Protein AF-A0A285RL74-F1 (afdb_monomer)

Sequence (142 aa):
MPDVEPRPDQAPTLEDIDTAPEVIPPTSADVPVSTREYAEKLAEVSERAERLNEQTERLKEQVKAETTRTLNDLIKPSAAKAFRFMWAYCAAVFLLLLLHGFKAFGFSLPDDVLAFLVGSTATTVLGLVGMVLTGIFIGARK

Secondary structure (DSSP, 8-state):
----PPPTTSPPPGGGTTTS-SSPPPPTT-----HHHHHHHHHHHHHHHHHHHHHHHHHHHHHHHHHHHHHHHHHHHHHHHHHHHHHHHHHHHHHHHHHHHTTGGG----HHHHHHHHHHHHHHHHHHHHHHHHHHHHHT--

Foldseek 3Di:
DDDDDDDPPDDDDPVVVVVDPPDDPDDPPDDPQDPVNVVVVVVVVVVVVVVVVVVVVVVVVVCVVVLVVVLVVQVVVLVVVLVVVVVVLVVVLVVVCVCQVVCPPVPDDDPVVNCVVNVVVVVVSCVVSVVVVCCSVVVSVD

Organism: NCBI:txid446682

Solvent-accessible surface area (backbone atoms only — not comparable to full-atom values): 8532 Å² total; per-residue (Å²): 132,87,85,80,78,87,67,97,85,65,80,90,53,80,74,53,65,83,67,51,71,98,68,78,77,87,51,100,82,63,75,89,74,50,75,67,58,52,54,52,52,50,52,55,50,50,53,50,52,50,55,51,49,53,50,53,50,54,52,51,52,52,52,51,52,51,51,54,51,56,47,52,65,58,45,52,64,49,52,57,48,54,50,49,52,52,50,52,49,53,51,52,53,50,50,52,52,50,39,48,74,66,47,49,92,73,50,79,72,58,66,68,58,52,51,49,54,52,48,56,52,48,51,52,50,50,50,51,52,48,50,51,50,49,50,55,61,53,64,69,72,109

Radius of gyration: 38.4 Å; Cα contacts (8 Å, |Δi|>4): 15; chains: 1; bounding box: 104×21×82 Å

Mean predicted aligned error: 18.59 Å

Structure (mmCIF, N/CA/C/O backbone):
data_AF-A0A285RL74-F1
#
_entry.id   AF-A0A285RL74-F1
#
loop_
_atom_site.group_PDB
_atom_site.id
_atom_site.type_symbol
_atom_site.label_atom_id
_atom_site.label_alt_id
_atom_site.label_comp_id
_atom_site.label_asym_id
_atom_site.label_entity_id
_atom_site.label_seq_id
_atom_site.pdbx_PDB_ins_code
_atom_site.Cartn_x
_atom_site.Cartn_y
_atom_site.Cartn_z
_atom_site.occupancy
_atom_site.B_iso_or_equiv
_atom_site.auth_seq_id
_atom_site.auth_comp_id
_atom_site.auth_asym_id
_atom_site.auth_atom_id
_atom_site.pdbx_PDB_model_num
ATOM 1 N N . MET A 1 1 ? -76.124 3.901 31.986 1.00 48.88 1 MET A N 1
ATOM 2 C CA . MET A 1 1 ? -75.014 3.840 31.015 1.00 48.88 1 MET A CA 1
ATOM 3 C C . MET A 1 1 ? -74.659 2.374 30.863 1.00 48.88 1 MET A C 1
ATOM 5 O O . MET A 1 1 ? -74.574 1.728 31.898 1.00 48.88 1 MET A O 1
ATOM 9 N N . PRO A 1 2 ? -74.611 1.819 29.643 1.00 43.00 2 PRO A N 1
ATOM 10 C CA . PRO A 1 2 ? -74.231 0.425 29.449 1.00 43.00 2 PRO A CA 1
ATOM 11 C C . PRO A 1 2 ? -72.729 0.256 29.713 1.00 43.00 2 PRO A C 1
ATOM 13 O O . PRO A 1 2 ? -71.929 1.011 29.163 1.00 43.00 2 PRO A O 1
ATOM 16 N N . ASP A 1 3 ? -72.376 -0.710 30.560 1.00 50.75 3 ASP A N 1
ATOM 17 C CA . ASP A 1 3 ? -71.000 -1.149 30.792 1.00 50.75 3 ASP A CA 1
ATOM 18 C C . ASP A 1 3 ? -70.449 -1.776 29.504 1.00 50.75 3 ASP A C 1
ATOM 20 O O . ASP A 1 3 ? -70.978 -2.768 28.997 1.00 50.75 3 ASP A O 1
ATOM 24 N N . VAL A 1 4 ? -69.419 -1.153 28.934 1.00 57.81 4 VAL A N 1
ATOM 25 C CA . VAL A 1 4 ? -68.720 -1.650 27.746 1.00 57.81 4 VAL A CA 1
ATOM 26 C C . VAL A 1 4 ? -67.593 -2.557 28.232 1.00 57.81 4 VAL A C 1
ATOM 28 O O . VAL A 1 4 ? -66.570 -2.077 28.711 1.00 57.81 4 VAL A O 1
ATOM 31 N N . GLU A 1 5 ? -67.783 -3.875 28.143 1.00 60.53 5 GLU A N 1
ATOM 32 C CA . GLU A 1 5 ? -66.709 -4.837 28.412 1.00 60.53 5 GLU A CA 1
ATOM 33 C C . GLU A 1 5 ? -65.580 -4.691 27.369 1.00 60.53 5 GLU A C 1
ATOM 35 O O . GLU A 1 5 ? -65.856 -4.668 26.160 1.00 60.53 5 GLU A O 1
ATOM 40 N N . PRO A 1 6 ? -64.304 -4.611 27.795 1.00 56.19 6 PRO A N 1
ATOM 41 C CA . PRO A 1 6 ? -63.179 -4.473 26.880 1.00 56.19 6 PRO A CA 1
ATOM 42 C C . PRO A 1 6 ? -62.948 -5.776 26.105 1.00 56.19 6 PRO A C 1
ATOM 44 O O . PRO A 1 6 ? -62.731 -6.844 26.679 1.00 56.19 6 PRO A O 1
ATOM 47 N N . ARG A 1 7 ? -62.986 -5.685 24.770 1.00 60.25 7 ARG A N 1
ATOM 48 C CA . ARG A 1 7 ? -62.664 -6.794 23.861 1.00 60.25 7 ARG A CA 1
ATOM 49 C C . ARG A 1 7 ? -61.137 -6.916 23.716 1.00 60.25 7 ARG A C 1
ATOM 51 O O . ARG A 1 7 ? -60.509 -5.926 23.355 1.00 60.25 7 ARG A O 1
ATOM 58 N N . PRO A 1 8 ? -60.539 -8.105 23.920 1.00 60.00 8 PRO A N 1
ATOM 59 C CA . PRO A 1 8 ? -59.081 -8.291 23.967 1.00 60.00 8 PRO A CA 1
ATOM 60 C C . PRO A 1 8 ? -58.341 -8.115 22.623 1.00 60.00 8 PRO A C 1
ATOM 62 O O . PRO A 1 8 ? -57.115 -8.177 22.600 1.00 60.00 8 PRO A O 1
ATOM 65 N N . ASP A 1 9 ? -59.057 -7.856 21.523 1.00 60.97 9 ASP A N 1
ATOM 66 C CA . ASP A 1 9 ? -58.510 -7.892 20.157 1.00 60.97 9 ASP A CA 1
ATOM 67 C C . ASP A 1 9 ? -58.430 -6.508 19.473 1.00 60.97 9 ASP A C 1
ATOM 69 O O . ASP A 1 9 ? -58.145 -6.418 18.277 1.00 60.97 9 ASP A O 1
ATOM 73 N N . GLN A 1 10 ? -58.711 -5.415 20.192 1.00 62.19 10 GLN A N 1
ATOM 74 C CA . GLN A 1 10 ? -58.715 -4.056 19.637 1.00 62.19 10 GLN A CA 1
ATOM 75 C C . GLN A 1 10 ? -57.429 -3.299 19.998 1.00 62.19 10 GLN A C 1
ATOM 77 O O . GLN A 1 10 ? -57.015 -3.269 21.154 1.00 62.19 10 GLN A O 1
ATOM 82 N N . ALA A 1 11 ? -56.782 -2.693 18.995 1.00 67.94 11 ALA A N 1
ATOM 83 C CA . ALA A 1 11 ? -55.611 -1.849 19.214 1.00 67.94 11 ALA A CA 1
ATOM 84 C C . ALA A 1 11 ? -56.001 -0.620 20.059 1.00 67.94 11 ALA A C 1
ATOM 86 O O . ALA A 1 11 ? -57.031 -0.013 19.759 1.00 67.94 11 ALA A O 1
ATOM 87 N N . PRO A 1 12 ? -55.198 -0.245 21.072 1.00 69.12 12 PRO A N 1
ATOM 88 C CA . PRO A 1 12 ? -55.519 0.863 21.964 1.00 69.12 12 PRO A CA 1
ATOM 89 C C . PRO A 1 12 ? -55.647 2.166 21.171 1.00 69.12 12 PRO A C 1
ATOM 91 O O . PRO A 1 12 ? -54.782 2.511 20.359 1.00 69.12 12 PRO A O 1
ATOM 94 N N . THR A 1 13 ? -56.751 2.868 21.390 1.00 75.06 13 THR A N 1
ATOM 95 C CA . THR A 1 13 ? -57.109 4.119 20.724 1.00 75.06 13 THR A CA 1
ATOM 96 C C . THR A 1 13 ? -56.877 5.312 21.652 1.00 75.06 13 THR A C 1
ATOM 98 O O . THR A 1 13 ? -56.691 5.165 22.856 1.00 75.06 13 THR A O 1
ATOM 101 N N . LEU A 1 14 ? -56.851 6.527 21.097 1.00 70.56 14 LEU A N 1
ATOM 102 C CA . LEU A 1 14 ? -56.612 7.751 21.878 1.00 70.56 14 LEU A CA 1
ATOM 103 C C . LEU A 1 14 ? -57.714 8.028 22.919 1.00 70.56 14 LEU A C 1
ATOM 105 O O . LEU A 1 14 ? -57.433 8.667 23.926 1.00 70.56 14 LEU A O 1
ATOM 109 N N . GLU A 1 15 ? -58.932 7.519 22.708 1.00 74.50 15 GLU A N 1
ATOM 110 C CA . GLU A 1 15 ? -60.065 7.654 23.641 1.00 74.50 15 GLU A CA 1
ATOM 111 C C . GLU A 1 15 ? -59.897 6.777 24.902 1.00 74.50 15 GLU A C 1
ATOM 113 O O . GLU A 1 15 ? -60.493 7.052 25.946 1.00 74.50 15 GLU A O 1
ATOM 118 N N . ASP A 1 16 ? -59.016 5.770 24.849 1.00 68.25 16 ASP A N 1
ATOM 119 C CA . ASP A 1 16 ? -58.703 4.891 25.982 1.00 68.25 16 ASP A CA 1
ATOM 120 C C . ASP A 1 16 ? -57.767 5.561 27.009 1.00 68.25 16 ASP A C 1
ATOM 122 O O . ASP A 1 16 ? -57.663 5.097 28.144 1.00 68.25 16 ASP A O 1
ATOM 126 N N . ILE A 1 17 ? -57.108 6.673 26.645 1.00 71.56 17 ILE A N 1
ATOM 127 C CA . ILE A 1 17 ? -56.224 7.438 27.544 1.00 71.56 17 ILE A CA 1
ATOM 128 C C . ILE A 1 17 ? -57.043 8.188 28.602 1.00 71.56 17 ILE A C 1
ATOM 130 O O . ILE A 1 17 ? -56.672 8.181 29.774 1.00 71.56 17 ILE A O 1
ATOM 134 N N . ASP A 1 18 ? -58.177 8.776 28.210 1.00 77.06 18 ASP A N 1
ATOM 135 C CA . ASP A 1 18 ? -59.055 9.533 29.116 1.00 77.06 18 ASP A CA 1
ATOM 136 C C . ASP A 1 18 ? -59.901 8.622 30.026 1.00 77.06 18 ASP A C 1
ATOM 138 O O . ASP A 1 18 ? -60.467 9.080 31.019 1.00 77.06 18 ASP A O 1
ATOM 142 N N . THR A 1 19 ? -59.971 7.325 29.706 1.00 69.69 19 THR A N 1
ATOM 143 C CA . THR A 1 19 ? -60.724 6.314 30.472 1.00 69.69 19 THR A CA 1
ATOM 144 C C . THR A 1 19 ? -59.806 5.418 31.317 1.00 69.69 19 THR A C 1
ATOM 146 O O . THR A 1 19 ? -60.280 4.580 32.087 1.00 69.69 19 THR A O 1
ATOM 149 N N . ALA A 1 20 ? -58.484 5.581 31.203 1.00 73.12 20 ALA A N 1
ATOM 150 C CA . ALA A 1 20 ? -57.532 4.790 31.965 1.00 73.12 20 ALA A CA 1
ATOM 151 C C . ALA A 1 20 ? -57.634 5.113 33.470 1.00 73.12 20 ALA A C 1
ATOM 153 O O . ALA A 1 20 ? -57.675 6.284 33.855 1.00 73.12 20 ALA A O 1
ATOM 154 N N . PRO A 1 21 ? -57.658 4.097 34.352 1.00 70.56 21 PRO A N 1
ATOM 155 C CA . PRO A 1 21 ? -57.688 4.327 35.788 1.00 70.56 21 PRO A CA 1
ATOM 156 C C . PRO A 1 21 ? -56.409 5.045 36.234 1.00 70.56 21 PRO A C 1
ATOM 158 O O . PRO A 1 21 ? -55.300 4.573 35.990 1.00 70.56 21 PRO A O 1
ATOM 161 N N . GLU A 1 22 ? -56.572 6.167 36.936 1.00 71.00 22 GLU A N 1
ATOM 162 C CA . GLU A 1 22 ? -55.469 7.003 37.441 1.00 71.00 22 GLU A CA 1
ATOM 163 C C . GLU A 1 22 ? -54.574 6.246 38.442 1.00 71.00 22 GLU A C 1
ATOM 165 O O . GLU A 1 22 ? -53.400 6.564 38.627 1.00 71.00 22 GLU A O 1
ATOM 170 N N . VAL A 1 23 ? -55.121 5.192 39.060 1.00 68.19 23 VAL A N 1
ATOM 171 C CA . VAL A 1 23 ? -54.412 4.284 39.961 1.00 68.19 23 VAL A CA 1
ATOM 172 C C . VAL A 1 23 ? -54.836 2.852 39.648 1.00 68.19 23 VAL A C 1
ATOM 174 O O . VAL A 1 23 ? -55.972 2.455 39.906 1.00 68.19 23 VAL A O 1
ATOM 177 N N . ILE A 1 24 ? -53.914 2.063 39.097 1.00 74.19 24 ILE A N 1
ATOM 178 C CA . ILE A 1 24 ? -54.114 0.625 38.907 1.00 74.19 24 ILE A CA 1
ATOM 179 C C . ILE A 1 24 ? -53.933 -0.043 40.281 1.00 74.19 24 ILE A C 1
ATOM 181 O O . ILE A 1 24 ? -52.883 0.142 40.903 1.00 74.19 24 ILE A O 1
ATOM 185 N N . PRO A 1 25 ? -54.930 -0.784 40.799 1.00 69.25 25 PRO A N 1
ATOM 186 C CA . PRO A 1 25 ? -54.773 -1.501 42.054 1.00 69.25 25 PRO A CA 1
ATOM 187 C C . PRO A 1 25 ? -53.685 -2.573 41.898 1.00 69.25 25 PRO A C 1
ATOM 189 O O . PRO A 1 25 ? -53.644 -3.245 40.863 1.00 69.25 25 PRO A O 1
ATOM 192 N N . PRO A 1 26 ? -52.817 -2.752 42.909 1.00 64.56 26 PRO A N 1
ATOM 193 C CA . PRO A 1 26 ? -51.739 -3.721 42.828 1.00 64.56 26 PRO A CA 1
ATOM 194 C C . PRO A 1 26 ? -52.319 -5.120 42.600 1.00 64.56 26 PRO A C 1
ATOM 196 O O . PRO A 1 26 ? -53.166 -5.599 43.359 1.00 64.56 26 PRO A O 1
ATOM 199 N N . THR A 1 27 ? -51.888 -5.759 41.520 1.00 70.38 27 THR A N 1
ATOM 200 C CA . THR A 1 27 ? -52.265 -7.124 41.155 1.00 70.38 27 THR A CA 1
ATOM 201 C C . THR A 1 27 ? -51.392 -8.104 41.933 1.00 70.38 27 THR A C 1
ATOM 203 O O . THR A 1 27 ? -50.253 -7.811 42.275 1.00 70.38 27 THR A O 1
ATOM 206 N N . SER A 1 28 ? -51.877 -9.319 42.198 1.00 57.22 28 SER A N 1
ATOM 207 C CA . SER A 1 28 ? -51.131 -10.365 42.925 1.00 57.22 28 SER A CA 1
ATOM 208 C C . SER A 1 28 ? -49.825 -10.828 42.251 1.00 57.22 28 SER A C 1
ATOM 210 O O . SER A 1 28 ? -49.123 -11.672 42.802 1.00 57.22 28 SER A O 1
ATOM 212 N N . ALA A 1 29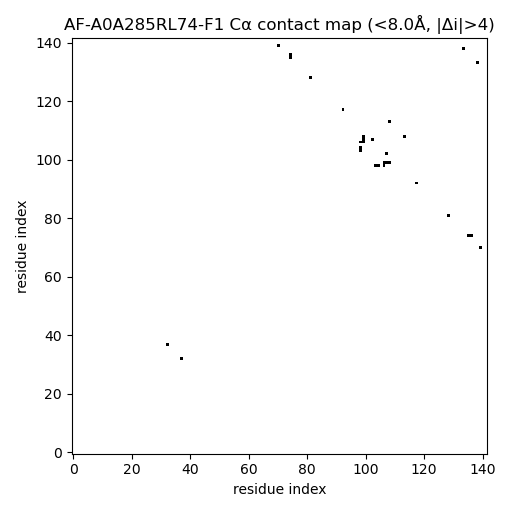 ? -49.520 -10.315 41.057 1.00 64.62 29 ALA A N 1
ATOM 213 C CA . ALA A 1 29 ? -48.270 -10.516 40.330 1.00 64.62 29 ALA A CA 1
ATOM 214 C C . ALA A 1 29 ? -47.266 -9.360 40.519 1.00 64.62 29 ALA A C 1
ATOM 216 O O . ALA A 1 29 ? -46.126 -9.474 40.070 1.00 64.62 29 ALA A O 1
ATOM 217 N N . ASP A 1 30 ? -47.665 -8.270 41.180 1.00 61.81 30 ASP A N 1
ATOM 218 C CA . ASP A 1 30 ? -46.792 -7.132 41.437 1.00 61.81 30 ASP A CA 1
ATOM 219 C C . ASP A 1 30 ? -45.803 -7.489 42.544 1.00 61.81 30 ASP A C 1
ATOM 221 O O . ASP A 1 30 ? -46.172 -7.795 43.679 1.00 61.81 30 ASP A O 1
ATOM 225 N N . VAL A 1 31 ? -44.516 -7.463 42.200 1.00 70.38 31 VAL A N 1
ATOM 226 C CA . VAL A 1 31 ? -43.433 -7.681 43.156 1.00 70.38 31 VAL A CA 1
ATOM 227 C C . VAL A 1 31 ? -43.165 -6.344 43.853 1.00 70.38 31 VAL A C 1
ATOM 229 O O . VAL A 1 31 ? -42.747 -5.393 43.187 1.00 70.38 31 VAL A O 1
ATOM 232 N N . PRO A 1 32 ? -43.388 -6.222 45.175 1.00 63.12 32 PRO A N 1
ATOM 233 C CA . PRO A 1 32 ? -43.074 -5.007 45.913 1.00 63.12 32 PRO A CA 1
ATOM 234 C C . PRO A 1 32 ? -41.554 -4.900 46.071 1.00 63.12 32 PRO A C 1
ATOM 236 O O . PRO A 1 32 ? -40.980 -5.333 47.066 1.00 63.12 32 PRO A O 1
ATOM 239 N N . VAL A 1 33 ? -40.885 -4.351 45.062 1.00 62.19 33 VAL A N 1
ATOM 240 C CA . VAL A 1 33 ? -39.432 -4.163 45.083 1.00 62.19 33 VAL A CA 1
ATOM 241 C C . VAL A 1 33 ? -39.117 -2.881 45.847 1.00 62.19 33 VAL A C 1
ATOM 243 O O . VAL A 1 33 ? -39.570 -1.792 45.484 1.00 62.19 33 VAL A O 1
ATOM 246 N N . SER A 1 34 ? -38.341 -2.990 46.926 1.00 76.44 34 SER A N 1
ATOM 247 C CA . SER A 1 34 ? -37.948 -1.812 47.705 1.00 76.44 34 SER A CA 1
ATOM 248 C C . SER A 1 34 ? -36.939 -0.955 46.929 1.00 76.44 34 SER A C 1
ATOM 250 O O . SER A 1 34 ? -36.097 -1.465 46.192 1.00 76.44 34 SER A O 1
ATOM 252 N N . THR A 1 35 ? -36.953 0.364 47.132 1.00 77.00 35 THR A N 1
ATOM 253 C CA . THR A 1 35 ? -35.970 1.290 46.527 1.00 77.00 35 THR A CA 1
ATOM 254 C C . THR A 1 35 ? -34.516 0.911 46.833 1.00 77.00 35 THR A C 1
ATOM 256 O O . THR A 1 35 ? -33.619 1.172 46.034 1.00 77.00 35 THR A O 1
ATOM 259 N N . ARG A 1 36 ? -34.281 0.246 47.969 1.00 75.31 36 ARG A N 1
ATOM 260 C CA . ARG A 1 36 ? -32.972 -0.271 48.381 1.00 75.31 36 ARG A CA 1
ATOM 261 C C . ARG A 1 36 ? -32.518 -1.466 47.537 1.00 75.31 36 ARG A C 1
ATOM 263 O O . ARG A 1 36 ? -31.345 -1.549 47.195 1.00 75.31 36 ARG A O 1
ATOM 270 N N . GLU A 1 37 ? -33.445 -2.340 47.163 1.00 82.25 37 GLU A N 1
ATOM 271 C CA . GLU A 1 37 ? -33.191 -3.508 46.313 1.00 82.25 37 GLU A CA 1
ATOM 272 C C . GLU A 1 37 ? -32.877 -3.092 44.866 1.00 82.25 37 GLU A C 1
ATOM 274 O O . GLU A 1 37 ? -31.968 -3.642 44.243 1.00 82.25 37 GLU A O 1
ATOM 279 N N . TYR A 1 38 ? -33.536 -2.037 44.366 1.00 80.75 38 TYR A N 1
ATOM 280 C CA . TYR A 1 38 ? -33.170 -1.407 43.092 1.00 80.75 38 TYR A CA 1
ATOM 281 C C . TYR A 1 38 ? -31.750 -0.850 43.106 1.00 80.75 38 TYR A C 1
ATOM 283 O O . TYR A 1 38 ? -30.998 -1.098 42.168 1.00 80.75 38 TYR A O 1
ATOM 291 N N . ALA A 1 39 ? -31.370 -0.116 44.155 1.00 84.50 39 ALA A N 1
ATOM 292 C CA . ALA A 1 39 ? -30.032 0.463 44.261 1.00 84.50 39 ALA A CA 1
ATOM 293 C C . ALA A 1 39 ? -28.936 -0.618 44.284 1.00 84.50 39 ALA A C 1
ATOM 295 O O . ALA A 1 39 ? -27.905 -0.467 43.632 1.00 84.50 39 ALA A O 1
ATOM 296 N N . GLU A 1 40 ? -29.182 -1.729 44.982 1.00 88.88 40 GLU A N 1
ATOM 297 C CA . GLU A 1 40 ? -28.264 -2.868 45.054 1.00 88.88 40 GLU A CA 1
ATOM 298 C C . GLU A 1 40 ? -28.125 -3.583 43.701 1.00 88.88 40 GLU A C 1
ATOM 300 O O . GLU A 1 40 ? -27.012 -3.848 43.245 1.00 88.88 40 GLU A O 1
ATOM 305 N N . LYS A 1 41 ? -29.241 -3.810 42.997 1.00 86.25 41 LYS A N 1
ATOM 306 C CA . LYS A 1 41 ? -29.225 -4.386 41.644 1.00 86.25 41 LYS A CA 1
ATOM 307 C C . LYS A 1 41 ? -28.577 -3.462 40.618 1.00 86.25 41 LYS A C 1
ATOM 309 O O . LYS A 1 41 ? -27.882 -3.947 39.728 1.00 86.25 41 LYS A O 1
ATOM 314 N N . LEU A 1 42 ? -28.764 -2.148 40.743 1.00 86.88 42 LEU A N 1
ATOM 315 C CA . LEU A 1 42 ? -28.118 -1.174 39.864 1.00 86.88 42 LEU A CA 1
ATOM 316 C C . LEU A 1 42 ? -26.598 -1.193 40.047 1.00 86.88 42 LEU A C 1
ATOM 318 O O . LEU A 1 42 ? -25.880 -1.193 39.052 1.00 86.88 42 LEU A O 1
ATOM 322 N N . ALA A 1 43 ? -26.128 -1.262 41.298 1.00 90.56 43 ALA A N 1
ATOM 323 C CA . ALA A 1 43 ? -24.707 -1.362 41.622 1.00 90.56 43 ALA A CA 1
ATOM 324 C C . ALA A 1 43 ? -24.085 -2.657 41.068 1.00 90.56 43 ALA A C 1
ATOM 326 O O . ALA A 1 43 ? -23.011 -2.632 40.466 1.00 90.56 43 ALA A O 1
ATOM 327 N N . GLU A 1 44 ? -24.793 -3.783 41.194 1.00 91.69 44 GLU A N 1
ATOM 328 C CA . GLU A 1 44 ? -24.364 -5.068 40.635 1.00 91.69 44 GLU A CA 1
ATOM 329 C C . GLU A 1 44 ? -24.266 -5.023 39.097 1.00 91.69 44 GLU A C 1
ATOM 331 O O . GLU A 1 44 ? -23.296 -5.507 38.507 1.00 91.69 44 GLU A O 1
ATOM 336 N N . VAL A 1 45 ? -25.256 -4.429 38.424 1.00 91.12 45 VAL A N 1
ATOM 337 C CA . VAL A 1 45 ? -25.264 -4.302 36.958 1.00 91.12 45 VAL A CA 1
ATOM 338 C C . VAL A 1 45 ? -24.199 -3.320 36.477 1.00 91.12 45 VAL A C 1
ATOM 340 O O . VAL A 1 45 ? -23.540 -3.611 35.479 1.00 91.12 45 VAL A O 1
ATOM 343 N N . SER A 1 46 ? -23.981 -2.203 37.179 1.00 88.56 46 SER A N 1
ATOM 344 C CA . SER A 1 46 ? -22.922 -1.254 36.824 1.00 88.56 46 SER A CA 1
ATOM 345 C C . SER A 1 46 ? -21.540 -1.886 36.947 1.00 88.56 46 SER A C 1
ATOM 347 O O . SER A 1 46 ? -20.735 -1.752 36.031 1.00 88.56 46 SER A O 1
ATOM 349 N N . GLU A 1 47 ? -21.292 -2.658 38.009 1.00 92.56 47 GLU A N 1
ATOM 350 C CA . GLU A 1 47 ? -20.012 -3.344 38.197 1.00 92.56 47 GLU A CA 1
ATOM 351 C C . GLU A 1 47 ? -19.782 -4.411 37.113 1.00 92.56 47 GLU A C 1
ATOM 353 O O . GLU A 1 47 ? -18.687 -4.538 36.561 1.00 92.56 47 GLU A O 1
ATOM 358 N N . ARG A 1 48 ? -20.827 -5.164 36.744 1.00 88.00 48 ARG A N 1
ATOM 359 C CA . ARG A 1 48 ? -20.748 -6.131 35.638 1.00 88.00 48 ARG A CA 1
ATOM 360 C C . ARG A 1 48 ? -20.507 -5.445 34.297 1.00 88.00 48 ARG A C 1
ATOM 362 O O . ARG A 1 48 ? -19.705 -5.950 33.516 1.00 88.00 48 ARG A O 1
ATOM 369 N N . ALA A 1 49 ? -21.174 -4.324 34.026 1.00 85.56 49 ALA A N 1
ATOM 370 C CA . ALA A 1 49 ? -21.007 -3.567 32.788 1.00 85.56 49 ALA A CA 1
ATOM 371 C C . ALA A 1 49 ? -19.590 -2.991 32.664 1.00 85.56 49 ALA A C 1
ATOM 373 O O . ALA A 1 49 ? -18.988 -3.069 31.594 1.00 85.56 49 ALA A O 1
ATOM 374 N N . GLU A 1 50 ? -19.036 -2.480 33.762 1.00 89.81 50 GLU A N 1
ATOM 375 C CA . GLU A 1 50 ? -17.673 -1.955 33.814 1.00 89.81 50 GLU A CA 1
ATOM 376 C C . GLU A 1 50 ? -16.641 -3.063 33.569 1.00 89.81 50 GLU A C 1
ATOM 378 O O . GLU A 1 50 ? -15.816 -2.948 32.663 1.00 89.81 50 GLU A O 1
ATOM 383 N N . ARG A 1 51 ? -16.769 -4.207 34.258 1.00 89.56 51 ARG A N 1
ATOM 384 C CA . ARG A 1 51 ? -15.908 -5.382 34.026 1.00 89.56 51 ARG A CA 1
ATOM 385 C C . ARG A 1 51 ? -15.985 -5.889 32.587 1.00 89.56 51 ARG A C 1
ATOM 387 O O . ARG A 1 51 ? -14.969 -6.290 32.018 1.00 89.56 51 ARG A O 1
ATOM 394 N N . LEU A 1 52 ? -17.180 -5.905 31.998 1.00 83.69 52 LEU A N 1
ATOM 395 C CA . LEU A 1 52 ? -17.367 -6.370 30.627 1.00 83.69 52 LEU A CA 1
ATOM 396 C C . LEU A 1 52 ? -16.740 -5.391 29.627 1.00 83.69 52 LEU A C 1
ATOM 398 O O . LEU A 1 52 ? -16.057 -5.822 28.698 1.00 83.69 52 LEU A O 1
ATOM 402 N N . ASN A 1 53 ? -1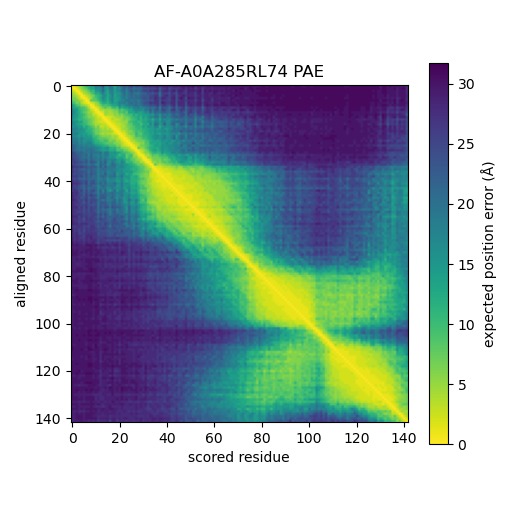6.895 -4.083 29.842 1.00 80.56 53 ASN A N 1
ATOM 403 C CA . ASN A 1 53 ? -16.252 -3.061 29.017 1.00 80.56 53 ASN A CA 1
ATOM 404 C C . ASN A 1 53 ? -14.725 -3.138 29.096 1.00 80.56 53 ASN A C 1
ATOM 406 O O . ASN A 1 53 ? -14.083 -3.156 28.047 1.00 80.56 53 ASN A O 1
ATOM 410 N N . GLU A 1 54 ? -14.148 -3.291 30.290 1.00 86.81 54 GLU A N 1
ATOM 411 C CA . GLU A 1 54 ? -12.697 -3.454 30.444 1.00 86.81 54 GLU A CA 1
ATOM 412 C C . GLU A 1 54 ? -12.169 -4.686 29.699 1.00 86.81 54 GLU A C 1
ATOM 414 O O . GLU A 1 54 ? -11.134 -4.622 29.035 1.00 86.81 54 GLU A O 1
ATOM 419 N N . GLN A 1 55 ? -12.872 -5.821 29.772 1.00 80.88 55 GLN A N 1
ATOM 420 C CA . GLN A 1 55 ? -12.479 -7.018 29.022 1.00 80.88 55 GLN A CA 1
ATOM 421 C C . GLN A 1 55 ? -12.558 -6.778 27.513 1.00 80.88 55 GLN A C 1
ATOM 423 O O . GLN A 1 55 ? -11.647 -7.157 26.777 1.00 80.88 55 GLN A O 1
ATOM 428 N N . THR A 1 56 ? -13.611 -6.103 27.049 1.00 74.94 56 THR A N 1
ATOM 429 C CA . THR A 1 56 ? -13.795 -5.797 25.625 1.00 74.94 56 THR A CA 1
ATOM 430 C C . THR A 1 56 ? -12.705 -4.855 25.108 1.00 74.94 56 THR A C 1
ATOM 432 O O . THR A 1 56 ? -12.227 -5.012 23.982 1.00 74.94 56 THR A O 1
ATOM 435 N N . GLU A 1 57 ? -12.288 -3.889 25.925 1.00 81.12 57 GLU A N 1
ATOM 436 C CA . GLU A 1 57 ? -11.219 -2.946 25.604 1.00 81.12 57 GLU A CA 1
ATOM 437 C C . GLU A 1 57 ? -9.855 -3.642 25.554 1.00 81.12 57 GLU A C 1
ATOM 439 O O . GLU A 1 57 ? -9.159 -3.546 24.542 1.00 81.12 57 GLU A O 1
ATOM 444 N N . ARG A 1 58 ? -9.533 -4.469 26.557 1.00 76.56 58 ARG A N 1
ATOM 445 C CA . ARG A 1 58 ? -8.291 -5.261 26.586 1.00 76.56 58 ARG A CA 1
ATOM 446 C C . ARG A 1 58 ? -8.187 -6.232 25.410 1.00 76.56 58 ARG A C 1
ATOM 448 O O . ARG A 1 58 ? -7.123 -6.342 24.804 1.00 76.56 58 ARG A O 1
ATOM 455 N N . LEU A 1 59 ? -9.280 -6.908 25.044 1.00 70.69 59 LEU A N 1
ATOM 456 C CA . LEU A 1 59 ? -9.299 -7.785 23.868 1.00 70.69 59 LEU A CA 1
ATOM 457 C C . LEU A 1 59 ? -9.098 -6.988 22.571 1.00 70.69 59 LEU A C 1
ATOM 459 O O . LEU A 1 59 ? -8.335 -7.412 21.704 1.00 70.69 59 LEU A O 1
ATOM 463 N N . LYS A 1 60 ? -9.730 -5.814 22.431 1.00 70.38 60 LYS A N 1
ATOM 464 C CA . LYS A 1 60 ? -9.526 -4.938 21.263 1.00 70.38 60 LYS A CA 1
ATOM 465 C C . LYS A 1 60 ? -8.081 -4.463 21.147 1.00 70.38 60 LYS A C 1
ATOM 467 O O . LYS A 1 60 ? -7.559 -4.401 20.034 1.00 70.38 60 LYS A O 1
ATOM 472 N N . GLU A 1 61 ? -7.439 -4.120 22.257 1.00 68.94 61 GLU A N 1
ATOM 473 C CA . GLU A 1 61 ? -6.032 -3.714 22.268 1.00 68.94 61 GLU A CA 1
ATOM 474 C C . GLU A 1 61 ? -5.099 -4.863 21.880 1.00 68.94 61 GLU A C 1
ATOM 476 O O . GLU A 1 61 ? -4.220 -4.675 21.037 1.00 68.94 61 GLU A O 1
ATOM 481 N N . GLN A 1 62 ? -5.330 -6.066 22.414 1.00 65.75 62 GLN A N 1
ATOM 482 C CA . GLN A 1 62 ? -4.540 -7.255 22.081 1.00 65.75 62 GLN A CA 1
ATOM 483 C C . GLN A 1 62 ? -4.671 -7.635 20.603 1.00 65.75 62 GLN A C 1
ATOM 485 O O . GLN A 1 62 ? -3.659 -7.817 19.926 1.00 65.75 62 GLN A O 1
ATOM 490 N N . VAL A 1 63 ? -5.895 -7.653 20.067 1.00 61.53 63 VAL A N 1
ATOM 491 C CA . VAL A 1 63 ? -6.136 -7.935 18.643 1.00 61.53 63 VAL A CA 1
ATOM 492 C C . VAL A 1 63 ? -5.500 -6.862 17.758 1.00 61.53 63 VAL A C 1
ATOM 494 O O . VAL A 1 63 ? -4.876 -7.194 16.751 1.00 61.53 63 VAL A O 1
ATOM 497 N N . LYS A 1 64 ? -5.581 -5.575 18.123 1.00 60.91 64 LYS A N 1
ATOM 498 C CA . LYS A 1 64 ? -4.892 -4.501 17.384 1.00 60.91 64 LYS A CA 1
ATOM 499 C C . LYS A 1 64 ? -3.375 -4.684 17.392 1.00 60.91 64 LYS A C 1
ATOM 501 O O . LYS A 1 64 ? -2.740 -4.501 16.350 1.00 60.91 64 LYS A O 1
ATOM 506 N N . ALA A 1 65 ? -2.793 -5.041 18.533 1.00 58.38 65 ALA A N 1
ATOM 507 C CA . ALA A 1 65 ? -1.355 -5.249 18.664 1.00 58.38 65 ALA A CA 1
ATOM 508 C C . ALA A 1 65 ? -0.876 -6.454 17.838 1.00 58.38 65 ALA A C 1
ATOM 510 O O . ALA A 1 65 ? 0.100 -6.330 17.095 1.00 58.38 65 ALA A O 1
ATOM 511 N N . GLU A 1 66 ? -1.589 -7.584 17.889 1.00 60.03 66 GLU A N 1
ATOM 512 C CA . GLU A 1 66 ? -1.287 -8.763 17.067 1.00 60.03 66 GLU A CA 1
ATOM 513 C C . GLU A 1 66 ? -1.463 -8.482 15.575 1.00 60.03 66 GLU A C 1
ATOM 515 O O . GLU A 1 66 ? -0.571 -8.785 14.782 1.00 60.03 66 GLU A O 1
ATOM 520 N N . THR A 1 67 ? -2.552 -7.811 15.190 1.00 57.19 67 THR A N 1
ATOM 521 C CA . THR A 1 67 ? -2.813 -7.444 13.790 1.00 57.19 67 THR A CA 1
ATOM 522 C C . THR A 1 67 ? -1.696 -6.557 13.243 1.00 57.19 67 THR A C 1
ATOM 524 O O . THR A 1 67 ? -1.206 -6.791 12.142 1.00 57.19 67 THR A O 1
ATOM 527 N N . THR A 1 68 ? -1.219 -5.583 14.026 1.00 54.31 68 THR A N 1
ATOM 528 C CA . THR A 1 68 ? -0.130 -4.675 13.619 1.00 54.31 68 THR A CA 1
ATOM 529 C C . THR A 1 68 ? 1.204 -5.409 13.456 1.00 54.31 68 THR A C 1
ATOM 531 O O . THR A 1 68 ? 2.010 -5.067 12.585 1.00 54.31 68 THR A O 1
ATOM 534 N N . ARG A 1 69 ? 1.451 -6.435 14.277 1.00 55.25 69 ARG A N 1
ATOM 535 C CA . ARG A 1 69 ? 2.688 -7.224 14.247 1.00 55.25 69 ARG A CA 1
ATOM 536 C C . ARG A 1 69 ? 2.715 -8.170 13.049 1.00 55.25 69 ARG A C 1
ATOM 538 O O . ARG A 1 69 ? 3.692 -8.168 12.303 1.00 55.25 69 ARG A O 1
ATOM 545 N N . THR A 1 70 ? 1.610 -8.869 12.802 1.00 54.41 70 THR A N 1
ATOM 546 C CA . THR A 1 70 ? 1.436 -9.731 11.626 1.00 54.41 70 THR A CA 1
ATOM 547 C C . THR A 1 70 ? 1.472 -8.911 10.333 1.00 54.41 70 THR A C 1
ATOM 549 O O . THR A 1 70 ? 2.129 -9.309 9.373 1.00 54.41 70 THR A O 1
ATOM 552 N N . LEU A 1 71 ? 0.883 -7.708 10.311 1.00 55.12 71 LEU A N 1
ATOM 553 C CA . LEU A 1 71 ? 1.004 -6.789 9.172 1.00 55.12 71 LEU A CA 1
ATOM 554 C C . LEU A 1 71 ? 2.447 -6.404 8.868 1.00 55.12 71 LEU A C 1
ATOM 556 O O . LEU A 1 71 ? 2.864 -6.464 7.714 1.00 55.12 71 LEU A O 1
ATOM 560 N N . ASN A 1 72 ? 3.215 -6.015 9.884 1.00 49.53 72 ASN A N 1
ATOM 561 C CA . ASN A 1 72 ? 4.608 -5.623 9.690 1.00 49.53 72 ASN A CA 1
ATOM 562 C C . ASN A 1 72 ? 5.476 -6.782 9.184 1.00 49.53 72 ASN A C 1
ATOM 564 O O . ASN A 1 72 ? 6.331 -6.566 8.320 1.00 49.53 72 ASN A O 1
ATOM 568 N N . ASP A 1 73 ? 5.224 -8.004 9.651 1.00 56.97 73 ASP A N 1
ATOM 569 C CA . ASP A 1 73 ? 5.945 -9.191 9.186 1.00 56.97 73 ASP A CA 1
ATOM 570 C C . ASP A 1 73 ? 5.577 -9.601 7.752 1.00 56.97 73 ASP A C 1
ATOM 572 O O . ASP A 1 73 ? 6.434 -10.130 7.042 1.00 56.97 73 ASP A O 1
ATOM 576 N N . LEU A 1 74 ? 4.370 -9.284 7.264 1.00 56.03 74 LEU A N 1
ATOM 577 C CA . LEU A 1 74 ? 3.991 -9.481 5.856 1.00 56.03 74 LEU A CA 1
ATOM 578 C C . LEU A 1 74 ? 4.419 -8.321 4.936 1.00 56.03 74 LEU A C 1
ATOM 580 O O . LEU A 1 74 ? 4.731 -8.543 3.760 1.00 56.03 74 LEU A O 1
ATOM 584 N N . ILE A 1 75 ? 4.502 -7.091 5.450 1.00 59.25 75 ILE A N 1
ATOM 585 C CA . ILE A 1 75 ? 4.981 -5.918 4.698 1.00 59.25 75 ILE A CA 1
ATOM 586 C C . ILE A 1 75 ? 6.479 -6.044 4.390 1.00 59.25 75 ILE A C 1
ATOM 588 O O . ILE A 1 75 ? 6.914 -5.726 3.280 1.00 59.25 75 ILE A O 1
ATOM 592 N N . LYS A 1 76 ? 7.275 -6.570 5.328 1.00 59.38 76 LYS A N 1
ATOM 593 C CA . LYS A 1 76 ? 8.734 -6.729 5.192 1.00 59.38 76 LYS A CA 1
ATOM 594 C C . LYS A 1 76 ? 9.174 -7.505 3.934 1.00 59.38 76 LYS A C 1
ATOM 596 O O . LYS A 1 76 ? 10.005 -6.985 3.182 1.00 59.38 76 LYS A O 1
ATOM 601 N N . PRO A 1 77 ? 8.639 -8.706 3.629 1.00 62.59 77 PRO A N 1
ATOM 602 C CA . PRO A 1 77 ? 9.024 -9.450 2.431 1.00 62.59 77 PRO A CA 1
ATOM 603 C C . PRO A 1 77 ? 8.467 -8.842 1.138 1.00 62.59 77 PRO A C 1
ATOM 605 O O . PRO A 1 77 ? 9.078 -9.019 0.082 1.00 62.59 77 PRO A O 1
ATOM 608 N N . SER A 1 78 ? 7.339 -8.127 1.197 1.00 59.53 78 SER A N 1
ATOM 609 C CA . SER A 1 78 ? 6.769 -7.437 0.034 1.00 59.53 78 SER A CA 1
ATOM 610 C C . SER A 1 78 ? 7.606 -6.218 -0.365 1.00 59.53 78 SER A C 1
ATOM 612 O O . SER A 1 78 ? 8.050 -6.114 -1.512 1.00 59.53 78 SER A O 1
ATOM 614 N N . ALA A 1 79 ? 7.936 -5.361 0.605 1.00 63.03 79 ALA A N 1
ATOM 615 C CA . ALA A 1 79 ? 8.781 -4.191 0.394 1.00 63.03 79 ALA A CA 1
ATOM 616 C C . ALA A 1 79 ? 10.167 -4.587 -0.141 1.00 63.03 79 ALA A C 1
ATOM 618 O O . ALA A 1 79 ? 10.665 -3.975 -1.082 1.00 63.03 79 ALA A O 1
ATOM 619 N N . ALA A 1 80 ? 10.756 -5.674 0.369 1.00 67.00 80 ALA A N 1
ATOM 620 C CA . ALA A 1 80 ? 12.042 -6.178 -0.114 1.00 67.00 80 ALA A CA 1
ATOM 621 C C . ALA A 1 80 ? 12.003 -6.703 -1.565 1.00 67.00 80 ALA A C 1
ATOM 623 O O . ALA A 1 80 ? 13.028 -6.706 -2.251 1.00 67.00 80 ALA A O 1
ATOM 624 N N . LYS A 1 81 ? 10.854 -7.193 -2.048 1.00 69.75 81 LYS A N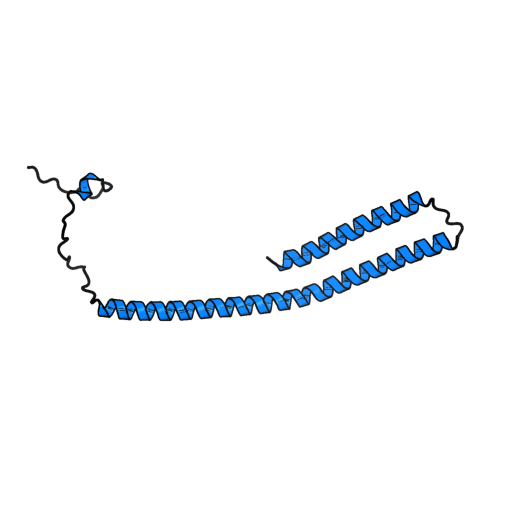 1
ATOM 625 C CA . LYS A 1 81 ? 10.679 -7.608 -3.453 1.00 69.75 81 LYS A CA 1
ATOM 626 C C . LYS A 1 81 ? 10.461 -6.398 -4.358 1.00 69.75 81 LYS A C 1
ATOM 628 O O . LYS A 1 81 ? 11.129 -6.301 -5.383 1.00 69.75 81 LYS A O 1
ATOM 633 N N . ALA A 1 82 ? 9.613 -5.454 -3.945 1.00 71.31 82 ALA A N 1
ATOM 634 C CA . ALA A 1 82 ? 9.393 -4.205 -4.673 1.00 71.31 82 ALA A CA 1
ATOM 635 C C . ALA A 1 82 ? 10.689 -3.387 -4.802 1.00 71.31 82 ALA A C 1
ATOM 637 O O . ALA A 1 82 ? 11.015 -2.909 -5.885 1.00 71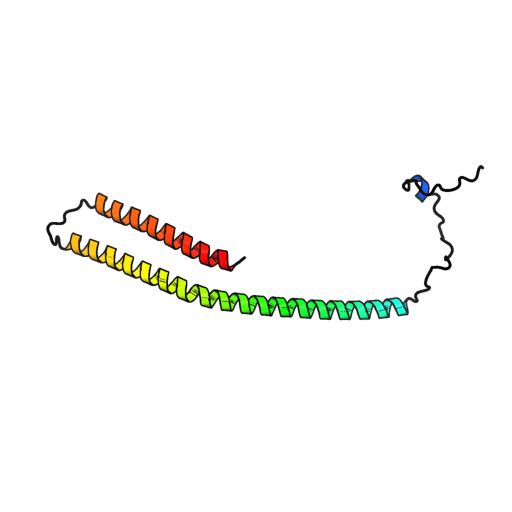.31 82 ALA A O 1
ATOM 638 N N . PHE A 1 83 ? 11.487 -3.310 -3.733 1.00 72.38 83 PHE A N 1
ATOM 639 C CA . PHE A 1 83 ? 12.770 -2.609 -3.741 1.00 72.38 83 PHE A CA 1
ATOM 640 C C . PHE A 1 83 ? 13.786 -3.260 -4.689 1.00 72.38 83 PHE A C 1
ATOM 642 O O . PHE A 1 83 ? 14.458 -2.566 -5.448 1.00 72.38 83 PHE A O 1
ATOM 649 N N . ARG A 1 84 ? 13.862 -4.600 -4.713 1.00 77.12 84 ARG A N 1
ATOM 650 C CA . ARG A 1 84 ? 14.706 -5.329 -5.676 1.00 77.12 84 ARG A CA 1
ATOM 651 C C . ARG A 1 84 ? 14.262 -5.113 -7.119 1.00 77.12 84 ARG A C 1
ATOM 653 O O . ARG A 1 84 ? 15.114 -4.940 -7.984 1.00 77.12 84 ARG A O 1
ATOM 660 N N . PHE A 1 85 ? 12.956 -5.096 -7.374 1.00 77.88 85 PHE A N 1
ATOM 661 C CA . PHE A 1 85 ? 12.419 -4.824 -8.705 1.00 77.88 85 PHE A CA 1
ATOM 662 C C . PHE A 1 85 ? 12.741 -3.394 -9.161 1.00 77.88 85 PHE A C 1
ATOM 664 O O . PHE A 1 85 ? 13.213 -3.193 -10.277 1.00 77.88 85 PHE A O 1
ATOM 671 N N . MET A 1 86 ? 12.574 -2.413 -8.271 1.00 76.44 86 MET A N 1
ATOM 672 C CA . MET A 1 86 ? 12.916 -1.015 -8.535 1.00 76.44 86 MET A CA 1
ATOM 673 C C . MET A 1 86 ? 14.414 -0.834 -8.809 1.00 76.44 86 MET A C 1
ATOM 675 O O . MET A 1 86 ? 14.786 -0.137 -9.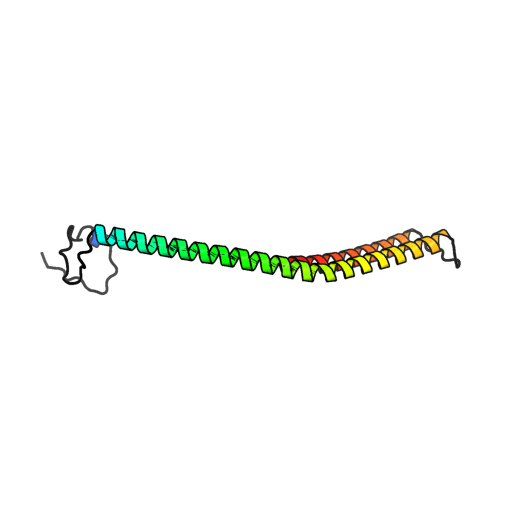749 1.00 76.44 86 MET A O 1
ATOM 679 N N . TRP A 1 87 ? 15.280 -1.511 -8.050 1.00 84.00 87 TRP A N 1
ATOM 680 C CA . TRP A 1 87 ? 16.724 -1.476 -8.286 1.00 84.00 87 TRP A CA 1
ATOM 681 C C . TRP A 1 87 ? 17.118 -2.109 -9.628 1.00 84.00 87 TRP A C 1
ATOM 683 O O . TRP A 1 87 ? 17.898 -1.520 -10.373 1.00 84.00 87 TRP A O 1
ATOM 693 N N . ALA A 1 88 ? 16.533 -3.259 -9.981 1.00 85.25 88 ALA A N 1
ATOM 694 C CA . ALA A 1 88 ? 16.761 -3.908 -11.274 1.00 85.25 88 ALA A CA 1
ATOM 695 C C . ALA A 1 88 ? 16.286 -3.040 -12.453 1.00 85.25 88 ALA A C 1
ATOM 697 O O . ALA A 1 88 ? 16.980 -2.939 -13.463 1.00 85.25 88 ALA A O 1
ATOM 698 N N . TYR A 1 89 ? 15.141 -2.368 -12.307 1.00 80.50 89 TYR A N 1
ATOM 699 C CA . TYR A 1 89 ? 14.633 -1.427 -13.302 1.00 80.50 89 TYR A CA 1
ATOM 700 C C . TYR A 1 89 ? 15.571 -0.225 -13.483 1.00 80.50 89 TYR A C 1
ATOM 702 O O . TYR A 1 89 ? 15.961 0.085 -14.608 1.00 80.50 89 TYR A O 1
ATOM 710 N N . CYS A 1 90 ? 16.011 0.406 -12.387 1.00 80.25 90 CYS A N 1
ATOM 711 C CA . CYS A 1 90 ? 16.987 1.496 -12.448 1.00 80.25 90 CYS A CA 1
ATOM 712 C C . CYS A 1 90 ? 18.304 1.055 -13.104 1.00 80.25 90 CYS A C 1
ATOM 714 O O . CYS A 1 90 ? 18.855 1.799 -13.910 1.00 80.25 90 CYS A O 1
ATOM 716 N N . ALA A 1 91 ? 18.789 -0.156 -12.812 1.00 86.44 91 ALA A N 1
ATOM 717 C CA . ALA A 1 91 ? 19.988 -0.703 -13.443 1.00 86.44 91 ALA A CA 1
ATOM 718 C C . ALA A 1 91 ? 19.805 -0.924 -14.957 1.00 86.44 91 ALA A C 1
ATOM 720 O O . ALA A 1 91 ? 20.703 -0.602 -15.733 1.00 86.44 91 ALA A O 1
ATOM 721 N N . ALA A 1 92 ? 18.641 -1.418 -15.391 1.00 85.06 92 ALA A N 1
ATOM 722 C CA . ALA A 1 92 ? 18.333 -1.616 -16.807 1.00 85.06 92 ALA A CA 1
ATOM 723 C C . ALA A 1 92 ? 18.254 -0.287 -17.578 1.00 85.06 92 ALA A C 1
ATOM 725 O O . ALA A 1 92 ? 18.841 -0.159 -18.652 1.00 85.06 92 ALA A O 1
ATOM 726 N N . VAL A 1 93 ? 17.581 0.723 -17.014 1.00 82.50 93 VAL A N 1
ATOM 727 C CA . VAL A 1 93 ? 17.502 2.068 -17.610 1.00 82.50 93 VAL A CA 1
ATOM 728 C C . VAL A 1 93 ? 18.882 2.723 -17.657 1.00 82.50 93 VAL A C 1
ATOM 730 O O . VAL A 1 93 ? 19.255 3.300 -18.676 1.00 82.50 93 VAL A O 1
ATOM 733 N N . PHE A 1 94 ? 19.671 2.586 -16.589 1.00 83.81 94 PHE A N 1
ATOM 734 C CA . PHE A 1 94 ? 21.043 3.084 -16.549 1.00 83.81 94 PHE A CA 1
ATOM 735 C C . PHE A 1 94 ? 21.915 2.435 -17.630 1.00 83.81 94 PHE A C 1
ATOM 737 O O . PHE A 1 94 ? 22.635 3.143 -18.326 1.00 83.81 94 PHE A O 1
ATOM 744 N N . LEU A 1 95 ? 21.806 1.118 -17.836 1.00 84.62 95 LEU A N 1
ATOM 745 C CA . LEU A 1 95 ? 22.525 0.404 -18.895 1.00 84.62 95 LEU A CA 1
ATOM 746 C C . LEU A 1 95 ? 22.112 0.879 -20.299 1.00 84.62 95 LEU A C 1
ATOM 748 O O . LEU A 1 95 ? 22.978 1.070 -21.151 1.00 84.62 95 LEU A O 1
ATOM 752 N N . LEU A 1 96 ? 20.814 1.105 -20.535 1.00 80.31 96 LEU A N 1
ATOM 753 C CA . LEU A 1 96 ? 20.299 1.647 -21.800 1.00 80.31 96 LEU A CA 1
ATOM 754 C C . LEU A 1 96 ? 20.849 3.048 -22.093 1.00 80.31 96 LEU A C 1
ATOM 756 O O . LEU A 1 96 ? 21.300 3.308 -23.208 1.00 80.31 96 LEU A O 1
ATOM 760 N N . LEU A 1 97 ? 20.861 3.925 -21.087 1.00 79.31 97 LEU A N 1
ATOM 761 C CA . LEU A 1 97 ? 21.448 5.264 -21.186 1.00 79.31 97 LEU A CA 1
ATOM 762 C C . LEU A 1 97 ? 22.954 5.201 -21.463 1.00 79.31 97 LEU A C 1
ATOM 764 O O . LEU A 1 97 ? 23.467 5.982 -22.259 1.00 79.31 97 LEU A O 1
ATOM 768 N N . LEU A 1 98 ? 23.660 4.253 -20.845 1.00 81.62 98 LEU A N 1
ATOM 769 C CA . LEU A 1 98 ? 25.095 4.057 -21.049 1.00 81.62 98 LEU A CA 1
ATOM 770 C C . LEU A 1 98 ? 25.396 3.562 -22.471 1.00 81.62 98 LEU A C 1
ATOM 772 O O . LEU A 1 98 ? 26.302 4.080 -23.117 1.00 81.62 98 LEU A O 1
ATOM 776 N N . LEU A 1 99 ? 24.612 2.615 -22.997 1.00 78.69 99 LEU A N 1
ATOM 777 C CA . LEU A 1 99 ? 24.752 2.134 -24.378 1.00 78.69 99 LEU A CA 1
ATOM 778 C C . LEU A 1 99 ? 24.484 3.239 -25.409 1.00 78.69 99 LEU A C 1
ATOM 780 O O . LEU A 1 99 ? 25.237 3.361 -26.377 1.00 78.69 99 LEU A O 1
ATOM 784 N N . HIS A 1 100 ? 23.448 4.051 -25.183 1.00 73.31 100 HIS A N 1
ATOM 785 C CA . HIS A 1 100 ? 23.111 5.187 -26.044 1.00 73.31 100 HIS A CA 1
ATOM 786 C C . HIS A 1 100 ? 24.191 6.278 -25.988 1.00 73.31 100 HIS A C 1
ATOM 788 O O . HIS A 1 100 ? 24.721 6.680 -27.024 1.00 73.31 100 HIS A O 1
ATOM 794 N N . GLY A 1 101 ? 24.616 6.673 -24.783 1.00 72.94 101 GLY A N 1
ATOM 795 C CA . GLY A 1 101 ? 25.616 7.723 -24.577 1.00 72.94 101 GLY A CA 1
ATOM 796 C C . GLY A 1 101 ? 27.010 7.374 -25.107 1.00 72.94 101 GLY A C 1
ATOM 797 O O . GLY A 1 101 ? 27.697 8.238 -25.649 1.00 72.94 101 GLY A O 1
ATOM 798 N N . PHE A 1 102 ? 27.425 6.107 -25.021 1.00 75.38 102 PHE A N 1
ATOM 799 C CA . PHE A 1 102 ? 28.714 5.663 -25.562 1.00 75.38 102 PHE A CA 1
ATOM 800 C C . PHE A 1 102 ? 28.680 5.371 -27.070 1.00 75.38 102 PHE A C 1
ATOM 802 O O . PHE A 1 102 ? 29.718 5.008 -27.628 1.00 75.38 102 PHE A O 1
ATOM 809 N N . LYS A 1 103 ? 27.519 5.491 -27.743 1.00 67.50 103 LYS A N 1
ATOM 810 C CA . LYS A 1 103 ? 27.314 5.012 -29.129 1.00 67.50 103 LYS A CA 1
ATOM 811 C C . LYS A 1 103 ? 27.837 3.583 -29.337 1.00 67.50 103 LYS A C 1
ATOM 813 O O . LYS A 1 103 ? 28.236 3.198 -30.441 1.00 67.50 103 LYS A O 1
ATOM 818 N N . ALA A 1 104 ? 27.860 2.786 -28.270 1.00 55.28 104 ALA A N 1
ATOM 819 C CA . ALA A 1 104 ? 28.355 1.427 -28.331 1.00 55.28 104 ALA A CA 1
ATOM 820 C C . ALA A 1 104 ? 27.436 0.630 -29.269 1.00 55.28 104 ALA A C 1
ATOM 822 O O . ALA A 1 104 ? 26.217 0.789 -29.237 1.00 55.28 104 ALA A O 1
ATOM 823 N N . PHE A 1 105 ? 28.018 -0.197 -30.140 1.00 59.97 105 PHE A N 1
ATOM 824 C CA . PHE A 1 105 ? 27.292 -1.028 -31.114 1.00 59.97 105 PHE A CA 1
ATOM 825 C C . PHE 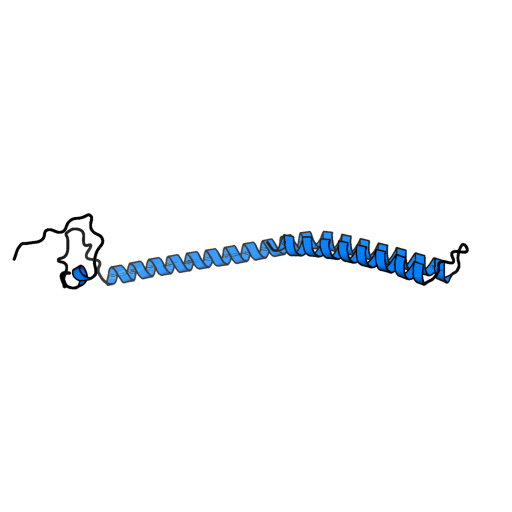A 1 105 ? 26.510 -0.296 -32.225 1.00 59.97 105 PHE A C 1
ATOM 827 O O . PHE A 1 105 ? 25.734 -0.935 -32.929 1.00 59.97 105 PHE A O 1
ATOM 834 N N . GLY A 1 106 ? 26.710 1.011 -32.444 1.00 61.62 106 GLY A N 1
ATOM 835 C CA . GLY A 1 106 ? 25.988 1.731 -33.509 1.00 61.62 106 GLY A CA 1
ATOM 836 C C . GLY A 1 106 ? 24.492 1.905 -33.216 1.00 61.62 106 GLY A C 1
ATOM 837 O O . GLY A 1 106 ? 23.694 2.139 -34.123 1.00 61.62 106 GLY A O 1
ATOM 838 N N . PHE A 1 107 ? 24.112 1.788 -31.942 1.00 64.12 107 PHE A N 1
ATOM 839 C CA . PHE A 1 107 ? 22.738 1.893 -31.477 1.00 64.12 107 PHE A CA 1
ATOM 840 C C . PHE A 1 107 ? 22.310 3.367 -31.453 1.00 64.12 107 PHE A C 1
ATOM 842 O O . PHE A 1 107 ? 22.475 4.071 -30.461 1.00 64.12 107 PHE A O 1
ATOM 849 N N . SER A 1 108 ? 21.807 3.858 -32.585 1.00 66.50 1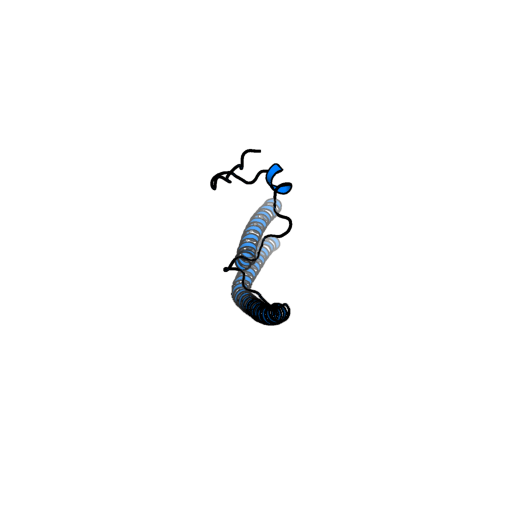08 SER A N 1
ATOM 850 C CA . SER A 1 108 ? 21.278 5.215 -32.728 1.00 66.50 108 SER A CA 1
ATOM 851 C C . SER A 1 108 ? 19.753 5.159 -32.761 1.00 66.50 108 SER A C 1
ATOM 853 O O . SER A 1 108 ? 19.156 5.132 -33.836 1.00 66.50 108 SER A O 1
ATOM 855 N N . LEU A 1 109 ? 19.116 5.109 -31.589 1.00 68.62 109 LEU A N 1
ATOM 856 C CA . LEU A 1 109 ? 17.671 5.323 -31.501 1.00 68.62 109 LEU A CA 1
ATOM 857 C C . LEU A 1 109 ? 17.377 6.825 -31.418 1.00 68.62 109 LEU A C 1
ATOM 859 O O . LEU A 1 109 ? 18.068 7.518 -30.669 1.00 68.62 109 LEU A O 1
ATOM 863 N N . PRO A 1 110 ? 16.350 7.319 -32.132 1.00 80.25 110 PRO A N 1
ATOM 864 C CA . PRO A 1 110 ? 15.845 8.670 -31.933 1.00 80.25 110 PRO A CA 1
ATOM 865 C C . PRO A 1 110 ? 15.454 8.880 -30.468 1.00 80.25 110 PRO A C 1
ATOM 867 O O . PRO A 1 110 ? 14.764 8.035 -29.889 1.00 80.25 110 PRO A O 1
ATOM 870 N N . ASP A 1 111 ? 15.875 10.003 -29.887 1.00 78.25 111 ASP A N 1
ATOM 871 C CA . ASP A 1 111 ? 15.663 10.315 -28.468 1.00 78.25 111 ASP A CA 1
ATOM 872 C C . ASP A 1 111 ? 14.176 10.286 -28.088 1.00 78.25 111 ASP A C 1
ATOM 874 O O . ASP A 1 111 ? 13.827 9.807 -27.010 1.00 78.25 111 ASP A O 1
ATOM 878 N N . ASP A 1 112 ? 13.293 10.673 -29.013 1.00 81.31 112 ASP A N 1
ATOM 879 C CA . ASP A 1 112 ? 11.841 10.584 -28.843 1.00 81.31 112 ASP A CA 1
ATOM 880 C C . ASP A 1 112 ? 11.366 9.141 -28.633 1.00 81.31 112 ASP A C 1
ATOM 882 O O . ASP A 1 112 ? 10.540 8.875 -27.762 1.00 81.31 112 ASP A O 1
ATOM 886 N N . VAL A 1 113 ? 11.910 8.181 -29.387 1.00 82.38 113 VAL A N 1
ATOM 887 C CA . VAL A 1 113 ? 11.546 6.760 -29.266 1.00 82.38 113 VAL A CA 1
ATOM 888 C C . VAL A 1 113 ? 12.084 6.187 -27.961 1.00 82.38 113 VAL A C 1
ATOM 890 O O . VAL A 1 113 ? 11.387 5.421 -27.299 1.00 82.38 113 VAL A O 1
ATOM 893 N N . LEU A 1 114 ? 13.296 6.576 -27.558 1.00 80.75 114 LEU A N 1
ATOM 894 C CA . LEU A 1 114 ? 13.880 6.142 -26.292 1.00 80.75 114 LEU A CA 1
ATOM 895 C C . LEU A 1 114 ? 13.086 6.691 -25.099 1.00 80.75 114 LEU A C 1
ATOM 897 O O . LEU A 1 114 ? 12.737 5.934 -24.193 1.00 80.75 114 LEU A O 1
ATOM 901 N N . ALA A 1 115 ? 12.742 7.979 -25.127 1.00 81.94 115 ALA A N 1
ATOM 902 C CA . ALA A 1 115 ? 11.921 8.622 -24.108 1.00 81.94 115 ALA A CA 1
ATOM 903 C C . ALA A 1 115 ? 10.520 8.006 -24.039 1.00 81.94 115 ALA A C 1
ATOM 905 O O . ALA A 1 115 ? 10.014 7.752 -22.947 1.00 81.94 115 ALA A O 1
ATOM 906 N N . PHE A 1 116 ? 9.908 7.696 -25.185 1.00 85.81 116 PHE A N 1
ATOM 907 C CA . PHE A 1 116 ? 8.596 7.056 -25.228 1.00 85.81 116 PHE A CA 1
ATOM 908 C C . PHE A 1 116 ? 8.641 5.610 -24.716 1.00 85.81 116 PHE A C 1
ATOM 910 O O . PHE A 1 116 ? 7.771 5.188 -23.951 1.00 85.81 116 PHE A O 1
ATOM 917 N N . LEU A 1 117 ? 9.672 4.847 -25.090 1.00 83.19 117 LEU A N 1
ATOM 918 C CA . LEU A 1 117 ? 9.859 3.462 -24.659 1.00 83.19 117 LEU A CA 1
ATOM 919 C C . LEU A 1 117 ? 10.116 3.380 -23.150 1.00 83.19 117 LEU A C 1
ATOM 921 O O . LEU A 1 117 ? 9.460 2.603 -22.459 1.00 83.19 117 LEU A O 1
ATOM 925 N N . VAL A 1 118 ? 11.018 4.211 -22.621 1.00 83.88 118 VAL A N 1
ATOM 926 C CA . VAL A 1 118 ? 11.305 4.279 -21.180 1.00 83.88 118 VAL A CA 1
ATOM 927 C C . VAL A 1 118 ? 10.120 4.864 -20.414 1.00 83.88 118 VAL A C 1
ATOM 929 O O . VAL A 1 118 ? 9.760 4.339 -19.369 1.00 83.88 118 VAL A O 1
ATOM 932 N N . GLY A 1 119 ? 9.462 5.904 -20.928 1.00 85.88 119 GLY A N 1
ATOM 933 C CA . GLY A 1 119 ? 8.307 6.525 -20.278 1.00 85.88 119 GLY A CA 1
ATOM 934 C C . GLY A 1 119 ? 7.117 5.572 -20.155 1.00 85.88 119 GLY A C 1
ATOM 935 O O . GLY A 1 119 ? 6.598 5.375 -19.060 1.00 85.88 119 GLY A O 1
ATOM 936 N N . SER A 1 120 ? 6.720 4.915 -21.248 1.00 87.12 120 SER A N 1
ATOM 937 C CA . SER A 1 120 ? 5.584 3.978 -21.248 1.00 87.12 120 SER A CA 1
ATOM 938 C C . SER A 1 120 ? 5.838 2.735 -20.382 1.00 87.12 120 SER A C 1
ATOM 940 O O . SER A 1 120 ? 4.949 2.285 -19.650 1.00 87.12 120 SER A O 1
ATOM 942 N N . THR A 1 121 ? 7.064 2.205 -20.393 1.00 84.31 121 THR A N 1
ATOM 943 C CA . THR A 1 121 ? 7.459 1.090 -19.516 1.00 84.31 121 THR A CA 1
ATOM 944 C C . THR A 1 121 ? 7.585 1.520 -18.052 1.00 84.31 121 THR A C 1
ATOM 946 O O . THR A 1 121 ? 7.125 0.796 -17.170 1.00 84.31 121 THR A O 1
ATOM 949 N N . ALA A 1 122 ? 8.091 2.725 -17.767 1.00 84.88 122 ALA A N 1
ATOM 950 C CA . ALA A 1 122 ? 8.125 3.286 -16.415 1.00 84.88 122 ALA A CA 1
ATOM 951 C C . ALA A 1 122 ? 6.717 3.433 -15.836 1.00 84.88 122 ALA A C 1
ATOM 953 O O . ALA A 1 122 ? 6.466 3.010 -14.710 1.00 84.88 122 ALA A O 1
ATOM 954 N N . THR A 1 123 ? 5.788 4.015 -16.599 1.00 86.94 123 THR A N 1
ATOM 955 C CA . THR A 1 123 ? 4.413 4.244 -16.141 1.00 86.94 123 THR A CA 1
ATOM 956 C C . THR A 1 123 ? 3.682 2.930 -15.884 1.00 86.94 123 THR A C 1
ATOM 958 O O . THR A 1 123 ? 2.990 2.810 -14.876 1.00 86.94 123 THR A O 1
ATOM 961 N N . THR A 1 124 ? 3.860 1.921 -16.741 1.00 86.12 124 THR A N 1
ATOM 962 C CA . THR A 1 124 ? 3.248 0.596 -16.538 1.00 86.12 124 THR A CA 1
ATOM 963 C C . THR A 1 124 ? 3.836 -0.131 -15.331 1.00 86.12 124 THR A C 1
ATOM 965 O O . THR A 1 124 ? 3.081 -0.660 -14.518 1.00 86.12 124 THR A O 1
ATOM 968 N N . VAL A 1 125 ? 5.159 -0.095 -15.146 1.00 83.94 125 VAL A N 1
ATOM 969 C CA . VAL A 1 125 ? 5.827 -0.654 -13.961 1.00 83.94 125 VAL A CA 1
ATOM 970 C C . VAL A 1 125 ? 5.387 0.055 -12.681 1.00 83.94 125 VAL A C 1
ATOM 972 O O . VAL A 1 125 ? 5.032 -0.611 -11.710 1.00 83.94 125 VAL A O 1
ATOM 975 N N . LEU A 1 126 ? 5.364 1.390 -12.669 1.00 85.88 126 LEU A N 1
ATOM 976 C CA . LEU A 1 126 ? 4.913 2.176 -11.518 1.00 85.88 126 LEU A CA 1
ATOM 977 C C . LEU A 1 126 ? 3.435 1.936 -11.214 1.00 85.88 126 LEU A C 1
ATOM 979 O O . LEU A 1 126 ? 3.074 1.828 -10.046 1.00 85.88 126 LEU A O 1
ATOM 983 N N . GLY A 1 127 ? 2.593 1.800 -12.240 1.00 84.88 127 GLY A N 1
ATOM 984 C CA . GLY A 1 127 ? 1.183 1.455 -12.084 1.00 84.88 127 GLY A CA 1
ATOM 985 C C . GLY A 1 127 ? 0.991 0.066 -11.472 1.00 84.88 127 GLY A C 1
ATOM 986 O O . GLY A 1 127 ? 0.219 -0.087 -10.528 1.00 84.88 127 GLY A O 1
ATOM 987 N N . LEU A 1 128 ? 1.742 -0.932 -11.947 1.00 84.12 128 LEU A N 1
ATOM 988 C CA . LEU A 1 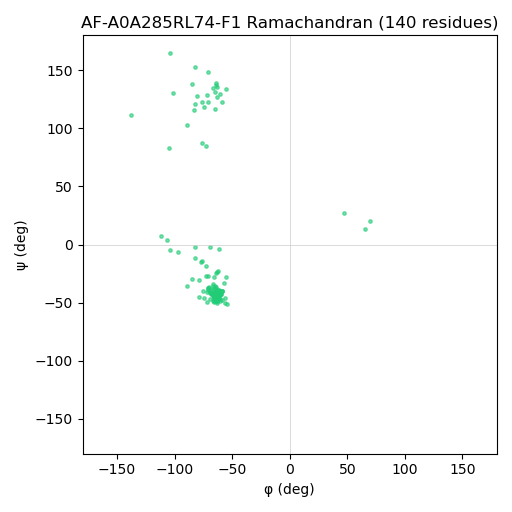128 ? 1.692 -2.304 -11.433 1.00 84.12 128 LEU A CA 1
ATOM 989 C C . LEU A 1 128 ? 2.203 -2.366 -9.987 1.00 84.12 128 LEU A C 1
ATOM 991 O O . LEU A 1 128 ? 1.518 -2.891 -9.111 1.00 84.12 128 LEU A O 1
ATOM 995 N N . VAL A 1 129 ? 3.366 -1.773 -9.703 1.00 82.56 129 VAL A N 1
ATOM 996 C CA . VAL A 1 129 ? 3.921 -1.702 -8.341 1.00 82.56 129 VAL A CA 1
ATOM 99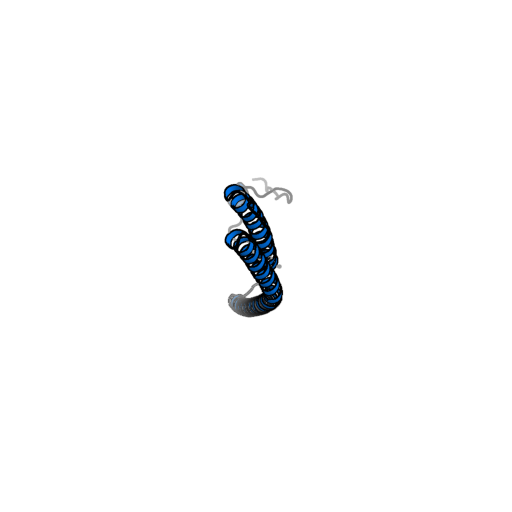7 C C . VAL A 1 129 ? 2.991 -0.919 -7.418 1.00 82.56 129 VAL A C 1
ATOM 999 O O . VAL A 1 129 ? 2.732 -1.373 -6.308 1.00 82.56 129 VAL A O 1
ATOM 1002 N N . GLY A 1 130 ? 2.435 0.204 -7.877 1.00 81.69 130 GLY A N 1
ATOM 1003 C CA . GLY A 1 130 ? 1.442 0.985 -7.143 1.00 81.69 130 GLY A CA 1
ATOM 1004 C C . GLY A 1 130 ? 0.236 0.133 -6.766 1.00 81.69 130 GLY A C 1
ATOM 1005 O O . GLY A 1 130 ? -0.094 0.040 -5.590 1.00 81.69 130 GLY A O 1
ATOM 1006 N N . MET A 1 131 ? -0.347 -0.587 -7.727 1.00 81.44 131 MET A N 1
ATOM 1007 C CA . MET A 1 131 ? -1.475 -1.489 -7.489 1.00 81.44 131 MET A CA 1
ATOM 1008 C C . MET A 1 131 ? -1.128 -2.637 -6.530 1.00 81.44 131 MET A C 1
ATOM 1010 O O . MET A 1 131 ? -1.932 -2.963 -5.660 1.00 81.44 131 MET A O 1
ATOM 1014 N N . VAL A 1 132 ? 0.063 -3.231 -6.643 1.00 81.00 132 VAL A N 1
ATOM 1015 C CA . VAL A 1 132 ? 0.532 -4.299 -5.742 1.00 81.00 132 VAL A CA 1
ATOM 1016 C C . VAL A 1 132 ? 0.717 -3.775 -4.322 1.00 81.00 132 VAL A C 1
ATOM 1018 O O . VAL A 1 132 ? 0.267 -4.412 -3.371 1.00 81.00 132 VAL A O 1
ATOM 1021 N N . LEU A 1 133 ? 1.334 -2.603 -4.160 1.00 76.94 133 LEU A N 1
ATOM 1022 C CA . LEU A 1 133 ? 1.488 -1.969 -2.854 1.00 76.94 133 LEU A CA 1
ATOM 1023 C C . LEU A 1 133 ? 0.114 -1.622 -2.273 1.00 76.94 133 LEU A C 1
ATOM 1025 O O . LEU A 1 133 ? -0.175 -2.009 -1.146 1.00 76.94 133 LEU A O 1
ATOM 1029 N N . THR A 1 134 ? -0.767 -0.986 -3.042 1.00 76.12 134 THR A N 1
ATOM 1030 C CA . THR A 1 134 ? -2.146 -0.683 -2.634 1.00 76.12 134 THR A CA 1
ATOM 1031 C C . THR A 1 134 ? -2.901 -1.953 -2.229 1.00 76.12 134 THR A C 1
ATOM 1033 O O . THR A 1 134 ? -3.501 -1.974 -1.160 1.00 76.12 134 THR A O 1
ATOM 1036 N N . GLY A 1 135 ? -2.822 -3.038 -3.005 1.00 71.06 135 GLY A N 1
ATOM 1037 C CA . GLY A 1 135 ? -3.468 -4.317 -2.691 1.00 71.06 135 GLY A CA 1
ATOM 1038 C C . GLY A 1 135 ? -2.965 -4.943 -1.389 1.00 71.06 135 GLY A C 1
ATOM 1039 O O . GLY A 1 135 ? -3.763 -5.438 -0.595 1.00 71.06 135 GLY A O 1
ATOM 1040 N N . ILE A 1 136 ? -1.662 -4.854 -1.121 1.00 66.31 136 ILE A N 1
ATOM 1041 C CA . ILE A 1 136 ? -1.054 -5.382 0.107 1.00 66.31 136 ILE A CA 1
ATOM 1042 C C . ILE A 1 136 ? -1.364 -4.488 1.316 1.00 66.31 136 ILE A C 1
ATOM 1044 O O . ILE A 1 136 ? -1.676 -5.004 2.383 1.00 66.31 136 ILE A O 1
ATOM 1048 N N . PHE A 1 137 ? -1.338 -3.160 1.169 1.00 61.56 137 PHE A N 1
ATOM 1049 C CA . PHE A 1 137 ? -1.585 -2.225 2.274 1.00 61.56 137 PHE A CA 1
ATOM 1050 C C . PHE A 1 137 ? -3.075 -2.049 2.622 1.00 61.56 137 PHE A C 1
ATOM 1052 O O . PHE A 1 137 ? -3.395 -1.809 3.785 1.00 61.56 137 PHE A O 1
ATOM 1059 N N . ILE A 1 138 ? -3.993 -2.178 1.655 1.00 60.97 138 ILE A N 1
ATOM 1060 C CA . ILE A 1 138 ? -5.449 -2.105 1.890 1.00 60.97 138 ILE A CA 1
ATOM 1061 C C . ILE A 1 138 ? -6.052 -3.472 2.213 1.00 60.97 138 ILE A C 1
ATOM 1063 O O . ILE A 1 138 ? -6.919 -3.541 3.082 1.00 60.97 138 ILE A O 1
ATOM 1067 N N . GLY A 1 139 ? -5.569 -4.560 1.601 1.00 53.47 139 GLY A N 1
ATOM 1068 C CA . GLY A 1 139 ? -5.989 -5.923 1.959 1.00 53.47 139 GLY A CA 1
ATOM 1069 C C . GLY A 1 139 ? -5.619 -6.309 3.394 1.00 53.47 139 GLY A C 1
ATOM 1070 O O . GLY A 1 139 ? -6.275 -7.140 4.002 1.00 53.47 139 GLY A O 1
ATOM 1071 N N . ALA A 1 140 ? -4.611 -5.648 3.956 1.00 51.16 140 ALA A N 1
ATOM 1072 C CA . ALA A 1 140 ? -4.168 -5.806 5.331 1.00 51.16 140 ALA A CA 1
ATOM 1073 C C . ALA A 1 140 ? -4.993 -5.008 6.370 1.00 51.16 140 ALA A C 1
ATOM 1075 O O . ALA A 1 140 ? -4.824 -5.194 7.571 1.00 51.16 140 ALA A O 1
ATOM 1076 N N . ARG A 1 141 ? -5.858 -4.082 5.934 1.00 47.56 141 ARG A N 1
ATOM 1077 C CA . ARG A 1 141 ? -6.608 -3.170 6.819 1.00 47.56 141 ARG A CA 1
ATOM 1078 C C . ARG A 1 141 ? -8.096 -3.505 6.968 1.00 47.56 141 ARG A C 1
ATOM 1080 O O . ARG A 1 141 ? -8.800 -2.727 7.612 1.00 47.56 141 ARG A O 1
ATOM 1087 N N . LYS A 1 142 ? -8.575 -4.598 6.372 1.00 44.53 142 LYS A N 1
ATOM 1088 C CA . LYS A 1 142 ? -9.972 -5.039 6.461 1.00 44.53 142 LYS A CA 1
ATOM 1089 C C . LYS A 1 142 ? -10.110 -6.315 7.270 1.00 44.53 142 LYS A C 1
ATOM 1091 O O . LYS A 1 142 ? -9.257 -7.205 7.081 1.00 44.53 142 LYS A O 1
#

Nearest PDB structures (foldseek):
  6u1s-assembly1_A  TM=3.697E-01  e=9.866E+00  synthetic construct

pLDDT: mean 72.48, std 11.78, range [43.0, 92.56]